Protein AF-A0A1X9XCR2-F1 (afdb_monomer)

Radius of gyration: 9.82 Å; Cα contacts (8 Å, |Δi|>4): 189; chains: 1; bounding box: 24×14×24 Å

Structure (mmCIF, N/CA/C/O backbone):
data_AF-A0A1X9XCR2-F1
#
_entry.id   AF-A0A1X9XCR2-F1
#
loop_
_atom_site.group_PDB
_atom_site.id
_atom_site.type_symbol
_atom_site.label_atom_id
_atom_site.label_alt_id
_atom_site.label_comp_id
_atom_site.label_asym_id
_atom_site.label_entity_id
_atom_site.label_seq_id
_atom_site.pdbx_PDB_ins_code
_atom_site.Cartn_x
_atom_site.Cartn_y
_atom_site.Cartn_z
_atom_site.occupancy
_atom_site.B_iso_or_equiv
_atom_site.auth_seq_id
_atom_site.auth_comp_id
_atom_site.auth_asym_id
_atom_site.auth_atom_id
_atom_site.pdbx_PDB_model_num
ATOM 1 N N . ILE A 1 1 ? -0.416 6.149 -0.994 1.00 94.19 1 ILE A N 1
ATOM 2 C CA . ILE A 1 1 ? -0.041 6.157 -2.427 1.00 94.19 1 ILE A CA 1
ATOM 3 C C . ILE A 1 1 ? 1.467 5.994 -2.493 1.00 94.19 1 ILE A C 1
ATOM 5 O O . ILE A 1 1 ? 2.125 6.791 -1.831 1.00 94.19 1 ILE A O 1
ATOM 9 N N . GLY A 1 2 ? 1.960 4.983 -3.208 1.00 95.88 2 GLY A N 1
ATOM 10 C CA . GLY A 1 2 ? 3.382 4.692 -3.408 1.00 95.88 2 GLY A CA 1
ATOM 11 C C . GLY A 1 2 ? 3.967 5.507 -4.563 1.00 95.88 2 GLY A C 1
ATOM 12 O O . GLY A 1 2 ? 4.689 6.479 -4.345 1.00 95.88 2 GLY A O 1
ATOM 13 N N . GLY A 1 3 ? 3.500 5.253 -5.785 1.00 97.50 3 GLY A N 1
ATOM 14 C CA . GLY A 1 3 ? 3.826 6.039 -6.969 1.00 97.50 3 GLY A CA 1
ATOM 15 C C . GLY A 1 3 ? 4.641 5.267 -8.000 1.00 97.50 3 GLY A C 1
ATOM 16 O O . GLY A 1 3 ? 4.060 4.688 -8.910 1.00 97.50 3 GLY A O 1
ATOM 17 N N . HIS A 1 4 ? 5.965 5.414 -7.995 1.00 97.88 4 HIS A N 1
ATOM 18 C CA . HIS A 1 4 ? 6.871 4.690 -8.896 1.00 97.88 4 HIS A CA 1
ATOM 19 C C . HIS A 1 4 ? 7.952 4.010 -8.060 1.00 97.88 4 HIS A C 1
ATOM 21 O O . HIS A 1 4 ? 8.562 4.671 -7.219 1.00 97.88 4 HIS A O 1
ATOM 27 N N . GLY A 1 5 ? 8.302 2.784 -8.437 1.00 98.00 5 GLY A N 1
ATOM 28 C CA . GLY A 1 5 ? 9.211 1.927 -7.689 1.00 98.00 5 GLY A CA 1
ATOM 29 C C . GLY A 1 5 ? 8.437 0.926 -6.841 1.00 98.00 5 GLY A C 1
ATOM 30 O O . GLY A 1 5 ? 7.220 0.958 -6.810 1.00 98.00 5 GLY A O 1
ATOM 31 N N . ASP A 1 6 ? 9.176 0.036 -6.191 1.00 98.62 6 ASP A N 1
ATOM 32 C CA . ASP A 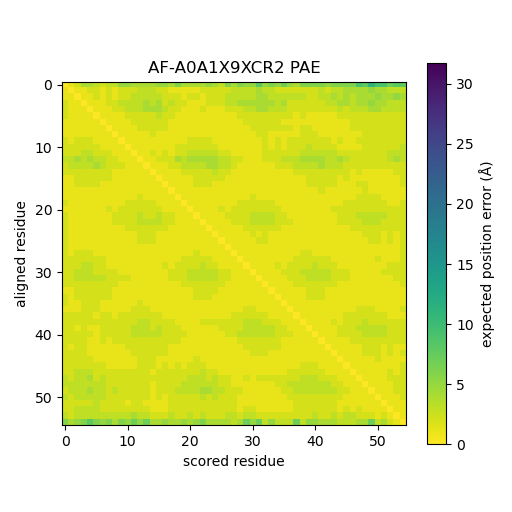1 6 ? 8.604 -0.970 -5.300 1.00 98.62 6 ASP A CA 1
ATOM 33 C C . ASP A 1 6 ? 8.320 -0.309 -3.939 1.00 98.62 6 ASP A C 1
ATOM 35 O O . ASP A 1 6 ? 9.256 0.084 -3.227 1.00 98.62 6 ASP A O 1
ATOM 39 N N . ASP A 1 7 ? 7.045 -0.139 -3.596 1.00 98.62 7 ASP A N 1
ATOM 40 C CA . ASP A 1 7 ? 6.590 0.577 -2.408 1.00 98.62 7 ASP A CA 1
ATOM 41 C C . ASP A 1 7 ? 6.040 -0.360 -1.317 1.00 98.62 7 ASP A C 1
ATOM 43 O O . ASP A 1 7 ? 5.532 -1.446 -1.573 1.00 98.62 7 ASP A O 1
ATOM 47 N N . THR A 1 8 ? 6.091 0.084 -0.056 1.00 98.56 8 THR A N 1
ATOM 48 C CA . THR A 1 8 ? 5.410 -0.585 1.067 1.00 98.56 8 THR A CA 1
ATOM 49 C C . THR A 1 8 ? 4.420 0.372 1.721 1.00 98.56 8 THR A C 1
ATOM 51 O O . THR A 1 8 ? 4.804 1.446 2.194 1.00 98.56 8 THR A O 1
ATOM 54 N N . LEU A 1 9 ? 3.147 -0.018 1.787 1.00 98.50 9 LEU A N 1
ATOM 55 C CA . LEU A 1 9 ? 2.058 0.788 2.337 1.00 98.50 9 LEU A CA 1
ATOM 56 C C . LEU A 1 9 ? 1.317 0.044 3.456 1.00 98.50 9 LEU A C 1
ATOM 58 O O . LEU A 1 9 ? 1.036 -1.143 3.336 1.00 98.50 9 LEU A O 1
ATOM 62 N N . GLN A 1 10 ? 0.942 0.769 4.516 1.00 98.38 10 GLN A N 1
ATOM 63 C CA . GLN A 1 10 ? 0.120 0.265 5.624 1.00 98.38 10 GLN A CA 1
ATOM 64 C C . GLN A 1 10 ? -1.036 1.227 5.930 1.00 98.38 10 GLN A C 1
ATOM 66 O O . GLN A 1 10 ? -0.781 2.421 6.108 1.00 98.38 10 GLN A O 1
ATOM 71 N N . GLY A 1 11 ? -2.267 0.712 6.000 1.00 97.56 11 GLY A N 1
ATOM 72 C CA . GLY A 1 11 ? -3.481 1.471 6.330 1.00 97.56 11 GLY A CA 1
ATOM 73 C C . GLY A 1 11 ? -3.656 1.664 7.837 1.00 97.56 11 GLY A C 1
ATOM 74 O O . GLY A 1 11 ? -3.544 2.775 8.355 1.00 97.56 11 GLY A O 1
ATOM 75 N N . GLY A 1 12 ? -3.781 0.567 8.585 1.00 98.00 12 GLY A N 1
ATOM 76 C CA . GLY A 1 12 ? 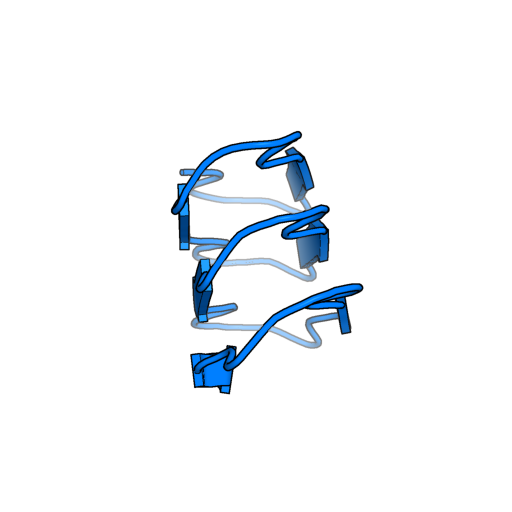-3.805 0.584 10.042 1.00 98.00 12 GLY A CA 1
ATOM 77 C C . GLY A 1 12 ? -5.089 0.021 10.638 1.00 98.00 12 GLY A C 1
ATOM 78 O O . GLY A 1 12 ? -5.204 -1.189 10.790 1.00 98.00 12 GLY A O 1
ATOM 79 N N . LYS A 1 13 ? -5.963 0.874 11.182 1.00 97.38 13 LYS A N 1
ATOM 80 C CA . LYS A 1 13 ? -7.154 0.439 11.948 1.00 97.38 13 LYS A CA 1
ATOM 81 C C . LYS A 1 13 ? -8.480 0.949 11.389 1.00 97.38 13 LYS A C 1
ATOM 83 O O . LYS A 1 13 ? -9.520 0.572 11.933 1.00 97.38 13 LYS A O 1
ATOM 88 N N . ASP A 1 14 ? -8.419 1.850 10.422 1.00 98.19 14 ASP A N 1
ATOM 89 C CA . ASP A 1 14 ? -9.571 2.543 9.873 1.00 98.19 14 ASP A CA 1
ATOM 90 C C . ASP A 1 14 ? -9.783 2.076 8.430 1.00 98.19 14 ASP A C 1
ATOM 92 O O . ASP A 1 14 ? -9.004 1.301 7.907 1.00 98.19 14 ASP A O 1
ATOM 96 N N . ASN A 1 15 ? -10.852 2.534 7.785 1.00 98.56 15 ASN A N 1
ATOM 97 C CA . ASN A 1 15 ? -11.078 2.206 6.380 1.00 98.56 15 ASN A CA 1
ATOM 98 C C . ASN A 1 15 ? -10.120 3.019 5.502 1.00 98.56 15 ASN A C 1
ATOM 100 O O . ASN A 1 15 ? -10.273 4.244 5.392 1.00 98.56 15 ASN A O 1
ATOM 104 N N . ASP A 1 16 ? -9.188 2.345 4.846 1.00 98.62 16 ASP A N 1
ATOM 105 C CA . ASP A 1 16 ? -8.079 2.964 4.140 1.00 98.62 16 ASP A CA 1
ATOM 106 C C . ASP A 1 16 ? -8.159 2.819 2.611 1.00 98.62 16 ASP A C 1
ATOM 108 O O . ASP A 1 16 ? -8.785 1.920 2.047 1.00 98.62 16 ASP A O 1
ATOM 112 N N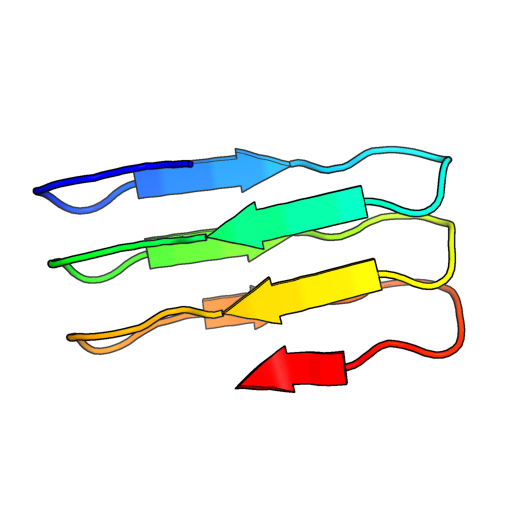 . LEU A 1 17 ? -7.495 3.747 1.910 1.00 98.44 17 LEU A N 1
ATOM 113 C CA . LEU A 1 17 ? -7.256 3.681 0.466 1.00 98.44 17 LEU A CA 1
ATOM 114 C C . LEU A 1 17 ? -5.751 3.597 0.208 1.00 98.44 17 LEU A C 1
ATOM 116 O O . LEU A 1 17 ? -5.027 4.589 0.353 1.00 98.44 17 LEU A O 1
ATOM 120 N N . LEU A 1 18 ? -5.288 2.428 -0.226 1.00 98.62 18 LEU A N 1
ATOM 121 C CA . LEU A 1 18 ? -3.894 2.173 -0.570 1.00 98.62 18 LEU A CA 1
ATOM 122 C C . LEU A 1 18 ? -3.778 2.023 -2.088 1.00 98.62 18 LEU A C 1
ATOM 124 O O . LEU A 1 18 ? -4.463 1.208 -2.696 1.00 98.62 18 LEU A O 1
ATOM 128 N N . LEU A 1 19 ? -2.900 2.822 -2.694 1.00 98.69 19 LEU A N 1
ATOM 129 C CA . LEU A 1 19 ? -2.581 2.766 -4.122 1.00 98.69 19 LEU A CA 1
ATOM 130 C C . LEU A 1 19 ? -1.072 2.540 -4.250 1.00 98.69 19 LEU A C 1
ATOM 132 O O . LEU A 1 19 ? -0.323 3.390 -3.758 1.00 98.69 19 LEU A O 1
ATOM 136 N N . GLY A 1 20 ? -0.670 1.422 -4.851 1.00 98.31 20 GLY A N 1
ATOM 137 C CA . GLY A 1 20 ? 0.714 1.022 -5.104 1.00 98.31 20 GLY A CA 1
ATOM 138 C C . GLY A 1 20 ? 1.327 1.911 -6.173 1.00 98.31 20 GLY A C 1
ATOM 139 O O . GLY A 1 20 ? 1.955 2.917 -5.848 1.00 98.31 20 GLY A O 1
ATOM 140 N N . GLY A 1 21 ? 0.961 1.685 -7.430 1.00 98.50 21 GLY A N 1
ATOM 141 C CA . GLY A 1 21 ? 1.360 2.526 -8.548 1.00 98.50 21 GLY A CA 1
ATOM 142 C C . GLY A 1 21 ? 2.100 1.713 -9.597 1.00 98.50 21 GLY A C 1
ATOM 143 O O . GLY A 1 21 ? 1.528 0.819 -10.200 1.00 98.50 21 GLY A O 1
ATOM 144 N N . VAL A 1 22 ? 3.321 2.108 -9.938 1.00 98.38 22 VAL A N 1
ATOM 145 C CA . VAL A 1 22 ? 4.169 1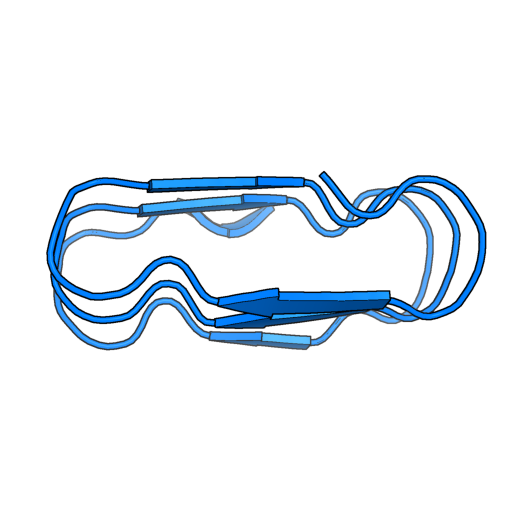.359 -10.874 1.00 98.38 22 VAL A CA 1
ATOM 146 C C . VAL A 1 22 ? 5.318 0.753 -10.095 1.00 98.38 22 VAL A C 1
ATOM 148 O O . VAL A 1 22 ? 6.134 1.515 -9.592 1.00 98.38 22 VAL A O 1
ATOM 151 N N . GLY A 1 23 ? 5.476 -0.561 -10.140 1.00 98.44 23 GLY A N 1
ATOM 152 C CA . GLY A 1 2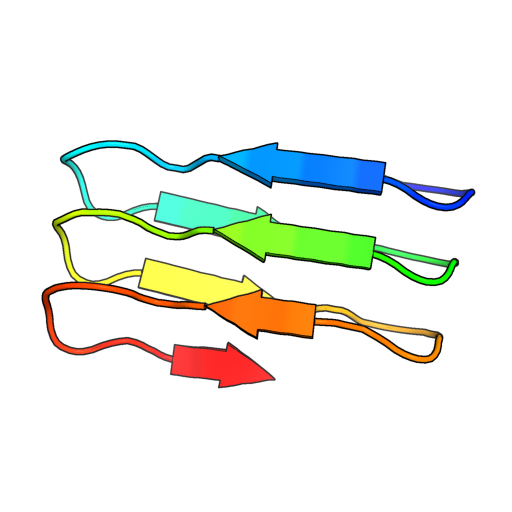3 ? 6.471 -1.28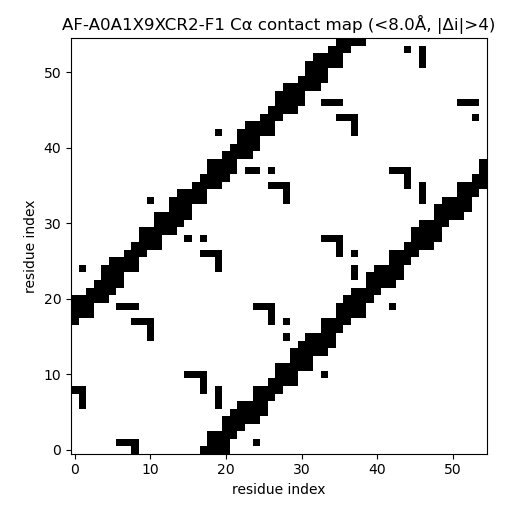9 -9.358 1.00 98.44 23 GLY A CA 1
ATOM 153 C C . GLY A 1 23 ? 5.840 -2.521 -8.734 1.00 98.44 23 GLY A C 1
ATOM 154 O O . GLY A 1 23 ? 4.663 -2.772 -8.942 1.00 98.44 23 GLY A O 1
ATOM 155 N N . ASN A 1 24 ? 6.639 -3.321 -8.039 1.00 98.69 24 ASN A N 1
ATOM 156 C CA . ASN A 1 24 ? 6.130 -4.459 -7.286 1.00 98.69 24 ASN A CA 1
ATOM 157 C C . ASN A 1 24 ? 5.865 -4.003 -5.852 1.00 98.69 24 ASN A C 1
ATOM 159 O O . ASN A 1 24 ? 6.810 -3.858 -5.072 1.00 98.69 24 ASN A O 1
ATOM 163 N N . ASP A 1 25 ? 4.602 -3.767 -5.516 1.00 98.75 25 ASP A N 1
ATOM 164 C CA . ASP A 1 25 ? 4.234 -3.114 -4.265 1.00 98.75 25 ASP A CA 1
ATOM 165 C C . ASP A 1 25 ? 3.737 -4.097 -3.191 1.00 98.75 25 ASP A C 1
ATOM 167 O O . ASP A 1 25 ? 3.063 -5.085 -3.476 1.00 98.75 25 ASP A O 1
ATOM 171 N N . ASP A 1 26 ? 4.014 -3.788 -1.923 1.00 98.75 26 ASP A N 1
ATOM 172 C CA . ASP A 1 26 ? 3.491 -4.481 -0.741 1.00 98.75 26 ASP A CA 1
ATOM 173 C C . ASP A 1 26 ? 2.468 -3.581 -0.020 1.00 98.75 26 ASP A C 1
ATOM 175 O O . ASP A 1 26 ? 2.827 -2.601 0.641 1.00 98.75 26 ASP A O 1
ATOM 179 N N . LEU A 1 27 ? 1.174 -3.896 -0.119 1.00 98.75 27 LEU A N 1
ATOM 180 C CA . LEU A 1 27 ? 0.088 -3.123 0.498 1.00 98.75 27 LEU A CA 1
ATOM 181 C C . LEU A 1 27 ? -0.586 -3.931 1.608 1.00 98.75 27 LEU A C 1
ATOM 183 O O . LEU A 1 27 ? -1.105 -5.018 1.361 1.00 98.75 27 LEU A O 1
ATOM 187 N N . GLN A 1 28 ? -0.672 -3.357 2.809 1.00 98.75 28 GLN A N 1
ATOM 188 C CA . GLN A 1 28 ? -1.358 -3.953 3.953 1.00 98.75 28 GLN A CA 1
ATOM 189 C C . GLN A 1 28 ? -2.461 -3.025 4.493 1.00 98.75 28 GLN A C 1
ATOM 191 O O . GLN A 1 28 ? -2.166 -1.944 4.996 1.00 98.75 28 GLN A O 1
ATOM 196 N N . GLY A 1 29 ? -3.723 -3.445 4.393 1.00 98.38 29 GLY A N 1
ATOM 197 C CA . GLY A 1 29 ? -4.911 -2.697 4.820 1.00 98.38 29 GLY A CA 1
ATOM 198 C C . GLY A 1 29 ? -4.963 -2.526 6.334 1.00 98.38 29 GLY A C 1
ATOM 199 O O . GLY A 1 29 ? -4.706 -1.440 6.847 1.00 98.38 29 GLY A O 1
ATOM 200 N N . GLY A 1 30 ? -5.115 -3.628 7.064 1.00 98.56 30 GLY A N 1
ATOM 201 C CA . GLY A 1 30 ? -5.127 -3.634 8.523 1.00 98.56 30 GLY A CA 1
ATOM 202 C C . GLY A 1 30 ? -6.520 -3.957 9.052 1.00 98.56 30 GLY A C 1
ATOM 203 O O . GLY A 1 30 ? -7.155 -4.886 8.579 1.00 98.56 30 GLY A O 1
ATOM 204 N N . ASN A 1 31 ? -6.991 -3.281 10.100 1.00 98.31 31 ASN A N 1
ATOM 205 C CA . ASN A 1 31 ? -8.417 -3.382 10.431 1.00 98.31 31 ASN A CA 1
ATOM 206 C C . ASN A 1 31 ? -9.178 -2.311 9.662 1.00 98.31 31 ASN A C 1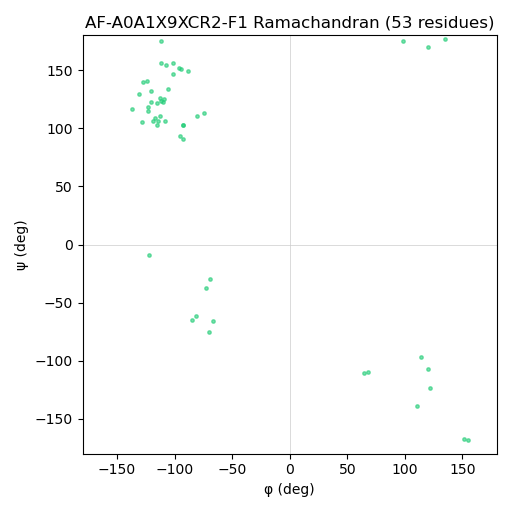
ATOM 208 O O . ASN A 1 31 ? -8.675 -1.202 9.565 1.00 98.31 31 ASN A O 1
ATOM 212 N N . GLY A 1 32 ? -10.426 -2.589 9.312 1.00 98.44 32 GLY A N 1
ATOM 213 C CA . GLY A 1 32 ? -11.251 -1.656 8.554 1.00 98.44 32 GLY A CA 1
ATOM 214 C C . GLY A 1 32 ? -11.677 -2.289 7.243 1.00 98.44 32 GLY A C 1
ATOM 215 O O . GLY A 1 32 ? -11.252 -3.381 6.904 1.00 98.44 32 GLY A O 1
ATOM 216 N N . ASN A 1 33 ? -12.594 -1.635 6.544 1.00 98.75 33 ASN A N 1
ATOM 217 C CA . ASN A 1 33 ? -12.965 -2.039 5.195 1.00 98.75 33 ASN A CA 1
ATOM 218 C C . ASN A 1 33 ? -12.102 -1.249 4.217 1.00 98.75 33 ASN A C 1
ATOM 220 O O . ASN A 1 33 ? -12.387 -0.069 3.971 1.00 98.75 33 ASN A O 1
ATOM 224 N N . ASP A 1 34 ? -11.082 -1.898 3.670 1.00 98.75 34 ASP A N 1
ATOM 225 C CA . ASP A 1 34 ? -10.031 -1.225 2.921 1.00 98.75 34 ASP A CA 1
ATOM 226 C C . ASP A 1 34 ? -10.201 -1.355 1.406 1.00 98.75 34 ASP A C 1
ATOM 228 O O . ASP A 1 34 ? -10.824 -2.276 0.875 1.00 98.75 34 ASP A O 1
ATOM 232 N N . SER A 1 35 ? -9.622 -0.405 0.676 1.00 98.69 35 SER A N 1
ATOM 233 C CA . SER A 1 35 ? -9.497 -0.444 -0.778 1.00 98.69 35 SER A CA 1
ATOM 234 C C . SER A 1 35 ? -8.021 -0.427 -1.153 1.00 98.69 35 SER A C 1
ATOM 236 O O . SER A 1 35 ? -7.368 0.615 -1.094 1.00 98.69 35 SER A O 1
ATOM 238 N N . LEU A 1 36 ? -7.504 -1.573 -1.584 1.00 98.69 36 LEU A N 1
ATOM 239 C CA . LEU A 1 36 ? -6.123 -1.755 -2.019 1.00 98.69 36 LEU A CA 1
ATOM 240 C C . LEU A 1 36 ? -6.082 -1.875 -3.543 1.00 98.69 36 LEU A C 1
ATOM 242 O O . LEU A 1 36 ? -6.868 -2.614 -4.139 1.00 98.69 36 LEU A O 1
ATOM 246 N N . LYS A 1 37 ? -5.154 -1.160 -4.173 1.00 98.69 37 LYS A N 1
ATOM 247 C CA . LYS A 1 37 ? -4.908 -1.245 -5.611 1.00 98.69 37 LYS A CA 1
ATOM 248 C C . LYS A 1 37 ? -3.411 -1.279 -5.882 1.00 98.69 37 LYS A C 1
ATOM 250 O O . LYS A 1 37 ? -2.743 -0.294 -5.571 1.00 98.69 37 LYS A O 1
ATOM 255 N N . GLY A 1 38 ? -2.915 -2.372 -6.453 1.00 97.88 38 GLY A N 1
ATOM 256 C CA . GLY A 1 38 ? -1.497 -2.515 -6.815 1.00 97.88 38 GLY A CA 1
ATOM 257 C C . GLY A 1 38 ? -1.111 -1.675 -8.036 1.00 97.88 38 GLY A C 1
ATOM 258 O O . GLY A 1 38 ? -0.107 -0.979 -8.033 1.00 97.88 38 GLY A O 1
ATOM 259 N N . ASP A 1 39 ? -2.026 -1.581 -9.007 1.00 98.06 39 ASP A N 1
ATOM 260 C CA . ASP A 1 39 ? -1.788 -1.000 -10.333 1.00 98.06 39 ASP A CA 1
ATOM 261 C C . ASP A 1 39 ? -0.832 -1.847 -11.200 1.00 98.06 39 ASP A C 1
ATOM 263 O O . ASP A 1 39 ? -1.273 -2.860 -11.740 1.00 98.06 39 ASP A O 1
ATOM 267 N N . ALA A 1 40 ? 0.395 -1.411 -11.478 1.00 98.12 40 ALA A N 1
ATOM 268 C CA . ALA A 1 40 ? 1.254 -2.015 -12.493 1.00 98.12 40 ALA A CA 1
ATOM 269 C C . ALA A 1 40 ? 2.506 -2.652 -11.887 1.00 98.12 40 ALA A C 1
ATOM 271 O O . ALA A 1 40 ? 3.505 -1.968 -11.690 1.00 98.12 40 ALA A O 1
ATOM 272 N N . GLY A 1 41 ? 2.496 -3.975 -11.785 1.00 97.94 41 GLY A N 1
ATOM 273 C CA . GLY A 1 41 ? 3.626 -4.794 -11.369 1.00 97.94 41 GLY A CA 1
ATOM 274 C C . GLY A 1 41 ? 3.133 -6.106 -10.778 1.00 97.94 41 GLY A C 1
ATOM 275 O O . GLY A 1 41 ? 1.967 -6.468 -10.945 1.00 97.94 41 GLY A O 1
ATOM 276 N N . ASP A 1 42 ? 4.042 -6.840 -10.147 1.00 98.44 42 ASP A N 1
ATOM 277 C CA . ASP A 1 42 ? 3.708 -8.029 -9.369 1.00 98.44 42 ASP A CA 1
ATOM 278 C C . ASP A 1 42 ? 3.512 -7.613 -7.902 1.00 98.44 42 ASP A C 1
ATOM 280 O O . ASP A 1 42 ? 4.463 -7.593 -7.120 1.00 98.44 42 ASP A O 1
ATOM 284 N N . ASP A 1 43 ? 2.269 -7.280 -7.551 1.00 98.62 43 ASP A N 1
ATOM 285 C CA . ASP A 1 43 ? 1.911 -6.712 -6.248 1.00 98.62 43 ASP A CA 1
ATOM 286 C C . ASP A 1 43 ? 1.453 -7.763 -5.227 1.00 98.62 43 ASP A C 1
ATOM 288 O O . ASP A 1 43 ? 0.836 -8.785 -5.552 1.00 98.62 43 ASP A O 1
ATOM 292 N N . SER A 1 44 ? 1.692 -7.469 -3.953 1.00 98.56 44 SER A N 1
ATOM 293 C CA . SER A 1 44 ? 1.212 -8.216 -2.796 1.00 98.56 44 SER A CA 1
ATOM 294 C C . SER A 1 44 ? 0.205 -7.364 -2.027 1.00 98.56 44 SER A C 1
ATOM 296 O O . SER A 1 44 ? 0.551 -6.354 -1.416 1.00 98.56 44 SER A O 1
ATOM 298 N N . LEU A 1 45 ? -1.067 -7.767 -2.058 1.00 98.56 45 LEU A N 1
ATOM 299 C CA . LEU A 1 45 ? -2.162 -7.055 -1.397 1.00 98.56 45 LEU A CA 1
ATOM 300 C C . LEU A 1 45 ? -2.701 -7.892 -0.233 1.00 98.56 45 LEU A C 1
ATOM 302 O O . LEU A 1 45 ? -3.144 -9.026 -0.428 1.00 98.56 45 LEU A O 1
ATOM 306 N N . GLN A 1 46 ? -2.702 -7.326 0.972 1.00 98.62 46 GLN A N 1
ATOM 307 C CA . GLN A 1 46 ? -3.224 -7.960 2.179 1.00 98.62 46 GLN A CA 1
ATOM 308 C C . GLN A 1 46 ? -4.218 -7.029 2.880 1.00 98.62 46 GLN A C 1
ATOM 310 O O . GLN A 1 46 ? -3.814 -6.073 3.526 1.00 98.62 46 GLN A O 1
ATOM 315 N N . GLY A 1 47 ? -5.518 -7.317 2.777 1.00 97.62 47 GLY A N 1
ATOM 316 C CA . GLY A 1 47 ? -6.568 -6.524 3.440 1.00 97.62 47 GLY A CA 1
ATOM 317 C C . GLY A 1 47 ? -6.597 -6.655 4.970 1.00 97.62 47 GLY A C 1
ATOM 318 O O . GLY A 1 47 ? -6.862 -5.688 5.662 1.00 97.62 47 GLY A O 1
ATOM 319 N N . ASP A 1 48 ? -6.185 -7.808 5.507 1.00 98.12 48 ASP A N 1
ATOM 320 C CA . ASP A 1 48 ? -6.323 -8.178 6.924 1.00 98.12 48 ASP A CA 1
ATOM 321 C C . ASP A 1 48 ? -7.788 -8.313 7.393 1.00 98.12 48 ASP A C 1
ATOM 323 O O . ASP A 1 48 ? -8.423 -9.322 7.078 1.00 98.12 48 ASP A O 1
ATOM 327 N N . ALA A 1 49 ? -8.301 -7.420 8.238 1.00 98.25 49 ALA A N 1
ATOM 328 C CA . ALA A 1 49 ? -9.558 -7.601 8.957 1.00 98.25 49 ALA A CA 1
ATOM 329 C C . ALA A 1 49 ? -10.627 -6.594 8.527 1.00 98.25 49 ALA A C 1
ATOM 331 O O . ALA A 1 49 ? -10.666 -5.475 9.027 1.00 98.25 49 ALA A O 1
ATOM 332 N N . GLY A 1 50 ? -11.605 -7.067 7.767 1.00 98.06 50 GLY A N 1
ATOM 333 C CA . GLY A 1 50 ? -12.781 -6.309 7.365 1.00 98.06 50 GLY A CA 1
ATOM 334 C C . GLY A 1 50 ? -13.295 -6.812 6.027 1.00 98.06 50 GLY A C 1
ATOM 335 O O . GLY A 1 50 ? -12.924 -7.899 5.581 1.00 98.06 50 GLY A O 1
ATOM 336 N N . ASP A 1 51 ? -14.200 -6.049 5.422 1.00 98.50 51 ASP A N 1
ATOM 337 C CA . ASP A 1 51 ? -14.681 -6.323 4.070 1.00 98.50 51 ASP A CA 1
ATOM 338 C C . ASP A 1 51 ? -13.870 -5.495 3.066 1.00 98.50 51 ASP A C 1
ATOM 340 O O . ASP A 1 51 ? -14.213 -4.344 2.775 1.00 98.50 51 ASP A O 1
ATOM 344 N N . ASP A 1 52 ? -12.807 -6.098 2.535 1.00 98.44 52 ASP A N 1
ATOM 345 C CA . ASP A 1 52 ? -11.825 -5.410 1.693 1.00 98.44 52 ASP A CA 1
A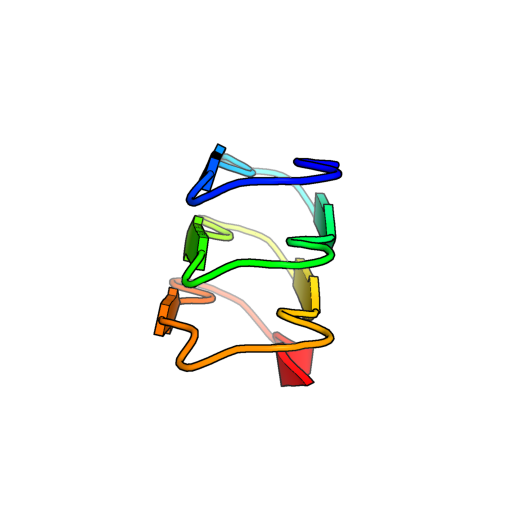TOM 346 C C . ASP A 1 52 ? -12.086 -5.566 0.193 1.00 98.44 52 ASP A C 1
ATOM 348 O O . ASP A 1 52 ? -12.605 -6.576 -0.297 1.00 98.44 52 ASP A O 1
ATOM 352 N N . VAL A 1 53 ? -11.646 -4.566 -0.566 1.00 98.38 53 VAL A N 1
ATOM 353 C CA . VAL A 1 53 ? -11.609 -4.575 -2.028 1.00 98.38 53 VAL A CA 1
ATOM 354 C C . VAL A 1 53 ? -10.154 -4.521 -2.481 1.00 98.38 53 VAL A C 1
ATOM 356 O O . VAL A 1 53 ? -9.444 -3.568 -2.179 1.00 98.38 53 VAL A O 1
ATOM 359 N N . MET A 1 54 ? -9.726 -5.524 -3.248 1.00 96.81 54 MET A N 1
ATOM 360 C CA . MET A 1 54 ? -8.367 -5.636 -3.788 1.00 96.81 54 MET A CA 1
ATOM 361 C C . MET A 1 54 ? -8.411 -5.678 -5.319 1.00 96.81 54 MET A C 1
ATOM 363 O O . MET A 1 54 ? -9.233 -6.409 -5.885 1.00 96.81 54 MET A O 1
ATOM 367 N N . GLN A 1 55 ? -7.566 -4.876 -5.974 1.00 93.25 55 GLN A N 1
ATOM 368 C CA . GLN A 1 55 ? -7.483 -4.734 -7.434 1.00 93.25 55 GLN A CA 1
ATOM 369 C C . GLN A 1 55 ? -6.051 -4.766 -7.951 1.00 93.25 55 GLN A C 1
ATOM 371 O O . GLN A 1 55 ? -5.195 -4.068 -7.359 1.00 93.25 55 GLN A O 1
#

Solvent-accessible surface area (backbone atoms only — not comparable to full-atom values): 2804 Å² total; per-residue (Å²): 106,57,49,73,52,68,33,80,48,74,53,47,70,49,67,32,75,43,39,29,34,37,29,47,17,42,38,36,27,30,32,28,50,20,39,41,32,34,74,45,62,75,53,46,81,41,48,78,45,63,73,55,45,79,88

Sequence (55 aa):
IGGHGDDTLQGGKDNDLLLGGVGNDDLQGGNGNDSLKGDAGDDSLQGDAGDDVMQ

pLDDT: mean 98.13, std 1.0, range [93.25, 98.75]

Secondary structure (DSSP, 8-state):
--EESS-EEEEESS--EEEEEES--EEEEEES--EEEEEESS-EEEEEESS-EE-

Mean predicted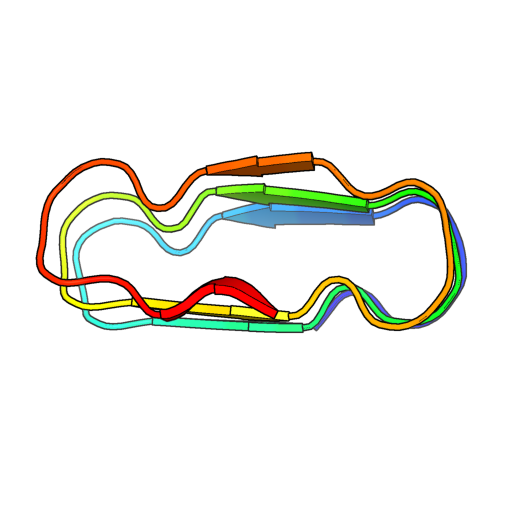 aligned error: 1.74 Å

Foldseek 3Di:
DQAAEEEEEEQAAEAEEAEQHAYAYEYEQYHYAYEYENPHDNYHYHNDHDNYHYD

Nearest PDB structures (foldseek):
  2ml1-assembly1_A  TM=9.867E-01  e=7.837E-02  Azotobacter vinelandii
  2ml3-assembly1_A  TM=9.391E-01  e=4.344E-02  Azotobacter vinelandii
  5cxl-assembly2_B  TM=1.001E+00  e=1.414E-01  Bordetella pertussis Tohama I
  7usl-assembly1_C  TM=9.077E-01  e=6.189E-02  Bordetella pertussis